Protein AF-A0A914RKZ4-F1 (afdb_monomer)

pLDDT: mean 84.01, std 13.57, range [37.44, 94.75]

Nearest PDB structures (foldseek):
  6uad-assembly1_A  TM=8.169E-01  e=5.741E-01  Comamonas testosteroni
  4ovm-assembly5_I  TM=7.269E-01  e=1.040E+00  Streptomyces carzinostaticus subsp. neocarzinostaticus
  4ovm-assembly4_G  TM=7.242E-01  e=1.447E+00  Streptomyces carzinostaticus subsp. neocarzinostaticus
  2gxf-assembly2_D  TM=7.892E-01  e=6.608E+00  Bacillus subtilis

Secondary structure (DSSP, 8-state):
--HHHHHHHHHHHHHHHHHHTT-HHHHHTTS-TT-EEEETTEEEEEHHHHHHHHT-HHHHHHHTS------------GGGS----

Solvent-accessible surface area (backbone atoms only — not comparable to full-atom values): 5559 Å² total; per-residue (Å²): 128,69,63,62,34,58,54,53,37,52,50,52,54,51,45,50,53,27,55,71,69,67,36,54,72,69,45,51,71,78,52,56,88,83,38,75,49,80,56,99,87,52,79,73,44,41,57,88,53,42,62,63,53,60,66,32,72,79,49,42,68,59,61,74,52,91,81,86,86,82,62,89,78,75,83,88,68,80,83,72,81,73,84,73,136

Radius of gyration: 14.72 Å; Cα contacts (8 Å, |Δi|>4): 53; chains: 1; bounding box: 33×35×29 Å

Sequence (85 aa):
MNSGVADFQKLHDQLYQLRKAGKHEEGLKHCTSDCCFLTPLRAPYGVKDAVEVMNDPKIQKYATAELTLTVDDVKVCFCFLHAEP

Foldseek 3Di:
DPPVQVVVVVLVVVLLVCLLVVVQVVSLVPPDQADWDDDPPDDIDGSVCRNVVSPPPVNVVVSPDDDDDHRDDDDDDPPPVPPDD

Organism: Parascaris equorum (NCBI:txid6256)

Mean predicted aligned error: 6.64 Å

Structure (mmCIF, N/CA/C/O backbone):
data_AF-A0A914RKZ4-F1
#
_entry.id   AF-A0A914RKZ4-F1
#
loop_
_atom_site.group_PDB
_atom_site.id
_atom_site.type_symbol
_atom_site.label_atom_id
_atom_site.label_alt_id
_atom_site.label_comp_id
_atom_site.label_asym_id
_atom_site.label_entity_id
_atom_site.label_seq_id
_atom_site.pdbx_PDB_ins_code
_atom_site.Cartn_x
_atom_site.Cartn_y
_atom_site.Cartn_z
_atom_site.occupancy
_atom_site.B_iso_or_equiv
_atom_site.auth_seq_id
_atom_site.auth_comp_id
_atom_site.auth_asym_id
_atom_site.auth_atom_id
_atom_site.pdbx_PDB_model_num
ATOM 1 N N . MET A 1 1 ? 6.073 -22.911 10.788 1.00 46.56 1 MET A N 1
ATOM 2 C CA . MET A 1 1 ? 5.418 -21.594 10.640 1.00 46.56 1 MET A CA 1
ATOM 3 C C . MET A 1 1 ? 5.792 -21.062 9.272 1.00 46.56 1 MET A C 1
ATOM 5 O O . MET A 1 1 ? 6.981 -21.015 8.987 1.00 46.56 1 MET A O 1
ATOM 9 N N . ASN A 1 2 ? 4.811 -20.754 8.418 1.00 59.09 2 ASN A N 1
ATOM 10 C CA . ASN A 1 2 ? 5.052 -20.137 7.110 1.00 59.09 2 ASN A CA 1
ATOM 11 C C . ASN A 1 2 ? 5.637 -18.737 7.338 1.00 59.09 2 ASN A C 1
ATOM 13 O O . ASN A 1 2 ? 4.879 -17.792 7.535 1.00 59.09 2 ASN A O 1
ATOM 17 N N . SER A 1 3 ? 6.967 -18.615 7.366 1.00 66.88 3 SER A N 1
ATOM 18 C CA . SER A 1 3 ? 7.671 -17.343 7.594 1.00 66.88 3 SER A CA 1
ATOM 19 C C . SER A 1 3 ? 7.175 -16.244 6.653 1.00 66.88 3 SER A C 1
ATOM 21 O O . SER A 1 3 ? 6.921 -15.133 7.100 1.00 66.88 3 SER A O 1
ATOM 23 N N . GLY A 1 4 ? 6.878 -16.598 5.397 1.00 84.31 4 GLY A N 1
ATOM 24 C CA . GLY A 1 4 ? 6.299 -15.678 4.420 1.00 84.31 4 GLY A CA 1
ATOM 25 C C . GLY A 1 4 ? 4.980 -15.042 4.870 1.00 84.31 4 GLY A C 1
ATOM 26 O O . GLY A 1 4 ? 4.836 -13.833 4.773 1.00 84.31 4 GLY A O 1
ATOM 27 N N . VAL A 1 5 ? 4.028 -15.798 5.425 1.00 92.69 5 VAL A N 1
ATOM 28 C CA . VAL A 1 5 ? 2.729 -15.227 5.842 1.00 92.69 5 VAL A CA 1
ATOM 29 C C . VAL A 1 5 ? 2.918 -14.148 6.911 1.00 92.69 5 VAL A C 1
ATOM 31 O O . VAL A 1 5 ? 2.346 -13.066 6.801 1.00 92.69 5 VAL A O 1
ATOM 34 N N . ALA A 1 6 ? 3.762 -14.408 7.912 1.00 91.81 6 ALA A N 1
ATOM 35 C CA . ALA A 1 6 ? 4.030 -13.446 8.979 1.00 91.81 6 ALA A CA 1
ATOM 36 C C . ALA A 1 6 ? 4.764 -12.192 8.468 1.00 91.81 6 ALA A C 1
ATOM 38 O O . ALA A 1 6 ? 4.430 -11.077 8.873 1.00 91.81 6 ALA A O 1
ATOM 39 N N . ASP A 1 7 ? 5.726 -12.360 7.558 1.00 91.56 7 ASP A N 1
ATOM 40 C CA . ASP A 1 7 ? 6.479 -11.247 6.975 1.00 91.56 7 ASP A CA 1
ATOM 41 C C . ASP A 1 7 ? 5.585 -10.351 6.104 1.00 91.56 7 ASP A C 1
ATOM 43 O O . ASP A 1 7 ? 5.618 -9.124 6.227 1.00 91.56 7 ASP A O 1
ATOM 47 N N . PHE A 1 8 ? 4.726 -10.953 5.275 1.00 92.50 8 PHE A N 1
ATOM 48 C CA . PHE A 1 8 ? 3.766 -10.214 4.455 1.00 92.50 8 PHE A CA 1
ATOM 49 C C . PHE A 1 8 ? 2.669 -9.560 5.302 1.00 92.50 8 PHE A C 1
ATOM 51 O O . PHE A 1 8 ? 2.296 -8.421 5.021 1.00 92.50 8 PHE A O 1
ATOM 58 N N . GLN A 1 9 ? 2.202 -10.211 6.373 1.00 94.75 9 GLN A N 1
ATOM 59 C CA . GLN A 1 9 ? 1.278 -9.587 7.323 1.00 94.75 9 GLN A CA 1
ATOM 60 C C . GLN A 1 9 ? 1.900 -8.324 7.928 1.00 94.75 9 GLN A C 1
ATOM 62 O O . GLN A 1 9 ? 1.300 -7.254 7.877 1.00 94.75 9 GLN A O 1
ATOM 67 N N . LYS A 1 10 ? 3.142 -8.421 8.418 1.00 92.94 10 LYS A N 1
ATOM 68 C CA . LYS A 1 10 ? 3.870 -7.280 8.983 1.00 92.94 10 LYS A CA 1
ATOM 69 C C . LYS A 1 10 ? 4.042 -6.146 7.969 1.00 92.94 10 LYS A C 1
ATOM 71 O O . LYS A 1 10 ? 3.881 -4.983 8.335 1.00 92.94 10 LYS A O 1
ATOM 76 N N . LEU A 1 11 ? 4.358 -6.463 6.711 1.00 92.56 11 LEU A N 1
ATOM 77 C CA . LEU A 1 11 ? 4.454 -5.467 5.641 1.00 92.56 11 LEU A CA 1
ATOM 78 C C . LEU A 1 11 ? 3.112 -4.750 5.425 1.00 92.56 11 LEU A C 1
ATOM 80 O O . LEU A 1 11 ? 3.073 -3.521 5.370 1.00 92.56 11 LEU A O 1
ATOM 84 N N . HIS A 1 12 ? 2.005 -5.491 5.347 1.00 93.31 12 HIS A N 1
ATOM 85 C CA . HIS A 1 12 ? 0.676 -4.899 5.190 1.00 93.31 12 HIS A CA 1
ATOM 86 C C . HIS A 1 12 ? 0.263 -4.043 6.393 1.00 93.31 12 HIS A C 1
ATOM 88 O O . HIS A 1 12 ? -0.281 -2.953 6.198 1.00 93.31 12 HIS A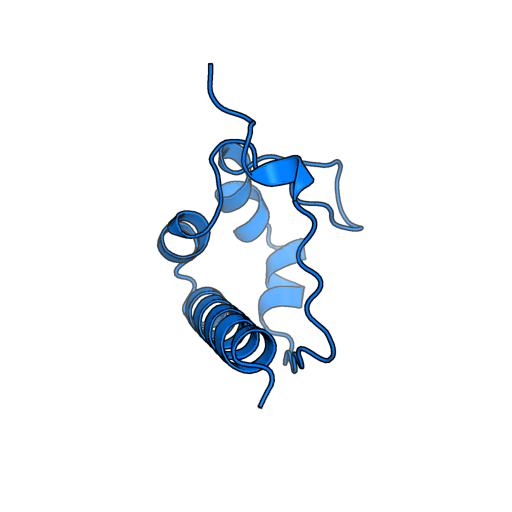 O 1
ATOM 94 N N . ASP A 1 13 ? 0.578 -4.476 7.616 1.00 93.62 13 ASP A N 1
ATOM 95 C CA . ASP A 1 13 ? 0.332 -3.695 8.830 1.00 93.62 13 ASP A CA 1
ATOM 96 C C . ASP A 1 13 ? 1.100 -2.365 8.787 1.00 93.62 13 ASP A C 1
ATOM 98 O O . ASP A 1 13 ? 0.534 -1.305 9.061 1.00 93.62 13 ASP A O 1
ATOM 102 N N . GLN A 1 14 ? 2.374 -2.391 8.378 1.00 93.44 14 GLN A N 1
ATOM 103 C CA . GLN A 1 14 ? 3.202 -1.190 8.218 1.00 93.44 14 GLN A CA 1
ATOM 104 C C . GLN A 1 14 ? 2.627 -0.225 7.174 1.00 93.44 14 GLN A C 1
ATOM 106 O O . GLN A 1 14 ? 2.478 0.968 7.453 1.00 93.44 14 GLN A O 1
ATOM 111 N N . LEU A 1 15 ? 2.253 -0.731 5.994 1.00 92.31 15 LEU A N 1
ATOM 112 C CA . LEU A 1 15 ? 1.648 0.077 4.931 1.00 92.31 15 LEU A CA 1
ATOM 113 C C . LEU A 1 15 ? 0.321 0.702 5.374 1.00 92.31 15 LEU A C 1
ATOM 115 O O . LEU A 1 15 ? 0.044 1.864 5.066 1.00 92.31 15 LEU A O 1
ATOM 119 N N . TYR A 1 16 ? -0.484 -0.031 6.144 1.00 90.62 16 TYR A N 1
ATOM 120 C CA . TYR A 1 16 ? -1.723 0.497 6.703 1.00 90.62 16 TYR A CA 1
ATOM 121 C C . TYR A 1 16 ? -1.475 1.639 7.696 1.00 90.62 16 TYR A C 1
ATOM 123 O O . TYR A 1 16 ? -2.151 2.667 7.613 1.00 90.62 16 TYR A O 1
ATOM 131 N N . GLN A 1 17 ? -0.479 1.519 8.583 1.00 91.00 17 GLN A N 1
ATOM 132 C CA . GLN A 1 17 ? -0.121 2.606 9.503 1.00 91.00 17 GLN A CA 1
ATOM 133 C C . GLN A 1 17 ? 0.364 3.856 8.758 1.00 91.00 17 GLN A C 1
ATOM 135 O O . GLN A 1 17 ? -0.041 4.969 9.096 1.00 91.00 17 GLN A O 1
ATOM 140 N N . LEU A 1 18 ? 1.177 3.692 7.706 1.00 91.25 18 LEU A N 1
ATOM 141 C CA . LEU A 1 18 ? 1.611 4.808 6.856 1.00 91.25 18 LEU A CA 1
ATOM 142 C C . LEU A 1 18 ? 0.424 5.488 6.167 1.00 91.25 18 LEU A C 1
ATOM 144 O O . LEU A 1 18 ? 0.338 6.718 6.172 1.00 91.25 18 LEU A O 1
ATOM 148 N N . ARG A 1 19 ? -0.527 4.702 5.643 1.00 87.69 19 ARG A N 1
ATOM 149 C CA . ARG A 1 19 ? -1.763 5.221 5.043 1.00 87.69 19 ARG A CA 1
ATOM 150 C C . ARG A 1 19 ? -2.596 6.006 6.055 1.00 87.69 19 ARG A C 1
ATOM 152 O O . ARG A 1 19 ? -3.011 7.117 5.740 1.00 87.69 19 ARG A O 1
ATOM 159 N N . LYS A 1 20 ? -2.809 5.471 7.264 1.00 86.94 20 LYS A N 1
ATOM 160 C CA . LYS A 1 20 ? -3.549 6.164 8.335 1.00 86.94 20 LYS A CA 1
ATOM 161 C C . LYS A 1 20 ? -2.875 7.460 8.778 1.00 86.94 20 LYS A C 1
ATOM 163 O O . LYS A 1 20 ? -3.562 8.419 9.109 1.00 86.94 20 LYS A O 1
ATOM 168 N N . ALA A 1 21 ? -1.547 7.501 8.755 1.00 88.62 21 ALA A N 1
ATOM 169 C CA . ALA A 1 21 ? -0.771 8.694 9.073 1.00 88.62 21 ALA A CA 1
ATOM 170 C C . ALA A 1 21 ? -0.676 9.708 7.913 1.00 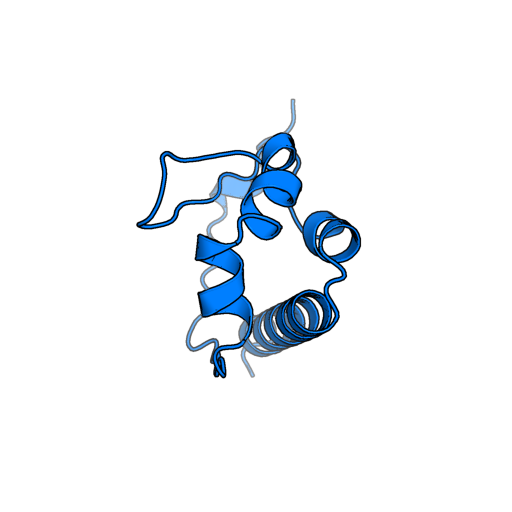88.62 21 ALA A C 1
ATOM 172 O O . ALA A 1 21 ? 0.019 10.711 8.060 1.00 88.62 21 ALA A O 1
ATOM 173 N N . GLY A 1 22 ? -1.301 9.448 6.755 1.00 87.38 22 GLY A N 1
ATOM 174 C CA . GLY A 1 22 ? -1.203 10.308 5.568 1.00 87.38 22 GLY A CA 1
ATOM 175 C C . GLY A 1 22 ? 0.191 10.339 4.926 1.00 87.38 22 GLY A C 1
ATOM 176 O O . GLY A 1 22 ? 0.484 11.211 4.113 1.00 87.38 22 GLY A O 1
ATOM 177 N N . LYS A 1 23 ? 1.080 9.398 5.276 1.00 90.94 23 LYS A N 1
ATOM 178 C CA . LYS A 1 23 ? 2.467 9.331 4.785 1.00 90.94 23 LYS A CA 1
ATOM 179 C C . LYS A 1 23 ? 2.545 8.606 3.438 1.00 90.94 23 LYS A C 1
ATOM 181 O O . LYS A 1 23 ? 3.201 7.574 3.313 1.00 90.94 23 LYS A O 1
ATOM 186 N N . HIS A 1 24 ? 1.838 9.131 2.439 1.00 89.56 24 HIS A N 1
ATOM 187 C CA . HIS A 1 24 ? 1.656 8.483 1.136 1.00 89.56 24 HIS A CA 1
ATOM 188 C C . HIS A 1 24 ? 2.978 8.243 0.396 1.00 89.56 24 HIS A C 1
ATOM 190 O O . HIS A 1 24 ? 3.208 7.142 -0.095 1.00 89.56 24 HIS A O 1
ATOM 196 N N . GLU A 1 25 ? 3.878 9.227 0.380 1.00 91.31 25 GLU A N 1
ATOM 197 C CA . GLU A 1 25 ? 5.185 9.104 -0.284 1.00 91.31 25 GLU A CA 1
ATOM 198 C C . GLU A 1 25 ? 6.085 8.051 0.373 1.00 91.31 25 GLU A C 1
ATOM 200 O O . GLU A 1 25 ? 6.734 7.275 -0.323 1.00 91.31 25 GLU A O 1
ATOM 205 N N . GLU A 1 26 ? 6.086 7.968 1.708 1.00 93.06 26 GLU A N 1
ATOM 206 C CA . GLU A 1 26 ? 6.819 6.923 2.434 1.00 93.06 26 GLU A CA 1
ATOM 207 C C . GLU A 1 26 ? 6.250 5.532 2.133 1.00 93.06 26 GLU A C 1
ATOM 209 O O . GLU A 1 26 ? 7.009 4.592 1.914 1.00 93.06 26 GLU A O 1
ATOM 214 N N . GLY A 1 27 ? 4.921 5.404 2.051 1.00 90.62 27 GLY A N 1
ATOM 215 C CA . GLY A 1 27 ? 4.271 4.151 1.660 1.00 90.62 27 GLY A CA 1
ATOM 216 C C . GLY A 1 27 ? 4.654 3.697 0.249 1.00 90.62 27 GLY A C 1
ATOM 217 O O . GLY A 1 27 ? 4.888 2.511 0.028 1.00 90.62 27 GLY A O 1
ATOM 218 N N . LEU A 1 28 ? 4.786 4.633 -0.696 1.00 91.81 28 LEU A N 1
ATOM 219 C CA . LEU A 1 28 ? 5.140 4.327 -2.085 1.00 91.81 28 LEU A CA 1
ATOM 220 C C . LEU A 1 28 ? 6.581 3.838 -2.272 1.00 91.81 28 LEU A C 1
ATOM 222 O O . LEU A 1 28 ? 6.856 3.195 -3.282 1.00 91.81 28 LEU A O 1
ATOM 226 N N . LYS A 1 29 ? 7.486 4.051 -1.307 1.00 92.31 29 LYS A N 1
ATOM 227 C CA . LYS A 1 29 ? 8.854 3.492 -1.357 1.00 92.31 29 LYS A CA 1
ATOM 228 C C . LYS A 1 29 ? 8.880 1.960 -1.324 1.00 92.31 29 LYS A C 1
ATOM 230 O O . LYS A 1 29 ? 9.896 1.364 -1.666 1.00 92.31 29 LYS A O 1
ATOM 235 N N . HIS A 1 30 ? 7.779 1.328 -0.919 1.00 90.56 30 HIS A N 1
ATOM 236 C CA . HIS A 1 30 ? 7.619 -0.126 -0.936 1.00 90.56 30 HIS A CA 1
ATOM 237 C C . HIS A 1 30 ? 7.128 -0.672 -2.287 1.00 90.56 30 HIS A C 1
ATOM 239 O O . HIS A 1 30 ? 7.026 -1.887 -2.449 1.00 90.56 30 HIS A O 1
ATOM 245 N N . CYS A 1 31 ? 6.805 0.197 -3.248 1.00 90.56 31 CYS A N 1
ATOM 246 C CA . CYS A 1 31 ? 6.352 -0.190 -4.578 1.00 90.56 31 CYS A CA 1
ATOM 247 C C . CYS A 1 31 ? 7.513 -0.155 -5.576 1.00 90.56 31 CYS A C 1
ATOM 249 O O . CYS A 1 31 ? 8.364 0.734 -5.533 1.00 90.56 31 CYS A O 1
ATOM 251 N N . THR A 1 32 ? 7.521 -1.096 -6.517 1.00 90.94 32 THR A N 1
ATOM 252 C CA . THR A 1 32 ? 8.422 -1.039 -7.672 1.00 90.94 32 THR A CA 1
ATOM 253 C C . THR A 1 32 ? 8.019 0.107 -8.599 1.00 90.94 32 THR A C 1
ATOM 255 O O . THR A 1 32 ? 6.860 0.523 -8.628 1.00 90.94 32 THR A O 1
ATOM 258 N N . SER A 1 33 ? 8.963 0.637 -9.378 1.00 89.12 33 SER A N 1
ATOM 259 C CA . SER A 1 33 ? 8.704 1.763 -10.289 1.00 89.12 33 SER A CA 1
ATOM 260 C C . SER A 1 33 ? 7.682 1.442 -11.390 1.00 89.12 33 SER A C 1
ATOM 262 O O . SER A 1 33 ? 7.037 2.356 -11.905 1.00 89.12 33 SER A O 1
ATOM 264 N N . ASP A 1 34 ? 7.517 0.162 -11.720 1.00 91.31 34 ASP A N 1
ATOM 265 C CA . ASP A 1 34 ? 6.566 -0.396 -12.684 1.00 91.31 34 ASP A CA 1
ATOM 266 C C . ASP A 1 34 ? 5.258 -0.902 -12.041 1.00 91.31 34 ASP A C 1
ATOM 268 O O . ASP A 1 34 ? 4.400 -1.455 -12.730 1.00 91.31 34 ASP A O 1
ATOM 272 N N . CYS A 1 35 ? 5.070 -0.695 -10.732 1.00 90.62 35 CYS A N 1
ATOM 273 C CA . CYS A 1 35 ? 3.853 -1.081 -10.025 1.00 90.62 35 CYS A CA 1
ATOM 274 C C . CYS A 1 35 ? 2.608 -0.424 -10.648 1.00 90.62 35 CYS A C 1
ATOM 276 O O . CYS A 1 35 ? 2.580 0.782 -10.917 1.00 90.62 35 CYS A O 1
ATOM 278 N N . CYS A 1 36 ? 1.557 -1.230 -10.829 1.00 93.00 36 CYS A N 1
ATOM 279 C CA . CYS A 1 36 ? 0.256 -0.806 -11.330 1.00 93.00 36 CYS A CA 1
ATOM 280 C C . CYS A 1 36 ? -0.822 -0.977 -10.251 1.00 93.00 36 CYS A C 1
ATOM 282 O O . CYS A 1 36 ? -1.008 -2.065 -9.704 1.00 93.00 36 CYS A O 1
ATOM 284 N N . PHE A 1 37 ? -1.559 0.096 -9.973 1.00 91.75 37 PHE A N 1
ATOM 285 C CA . PHE A 1 37 ? -2.680 0.110 -9.042 1.00 91.75 37 PHE A CA 1
ATOM 286 C C . PHE A 1 37 ? -4.005 -0.026 -9.787 1.00 91.75 37 PHE A C 1
ATOM 288 O O . PHE A 1 37 ? -4.271 0.682 -10.761 1.00 91.75 37 PHE A O 1
ATOM 295 N N . LEU A 1 38 ? -4.869 -0.902 -9.276 1.00 92.25 38 LEU A N 1
ATOM 296 C CA . LEU A 1 38 ? -6.213 -1.140 -9.792 1.00 92.25 38 LEU A CA 1
ATOM 297 C C . LEU A 1 38 ? -7.235 -0.754 -8.727 1.00 92.25 38 LEU A C 1
ATOM 299 O O . LEU A 1 38 ? -7.156 -1.203 -7.585 1.00 92.25 38 LEU A O 1
ATOM 303 N N . THR A 1 39 ? -8.208 0.077 -9.100 1.00 85.56 39 THR A N 1
ATOM 304 C CA . THR A 1 39 ? -9.282 0.507 -8.195 1.00 85.56 39 THR A CA 1
ATOM 305 C C . THR A 1 39 ? -10.617 0.534 -8.937 1.00 85.56 39 THR A C 1
ATOM 307 O O . THR A 1 39 ? -10.622 0.763 -10.145 1.00 85.56 39 THR A O 1
ATOM 310 N N . PRO A 1 40 ? -11.760 0.397 -8.246 1.00 84.81 40 PRO A N 1
ATOM 311 C CA . PRO A 1 40 ? -13.073 0.491 -8.891 1.00 84.81 40 PRO A CA 1
ATOM 312 C C . PRO A 1 40 ? -13.429 1.891 -9.414 1.00 84.81 40 PRO A C 1
ATOM 314 O O . PRO A 1 40 ? -14.423 2.049 -10.115 1.00 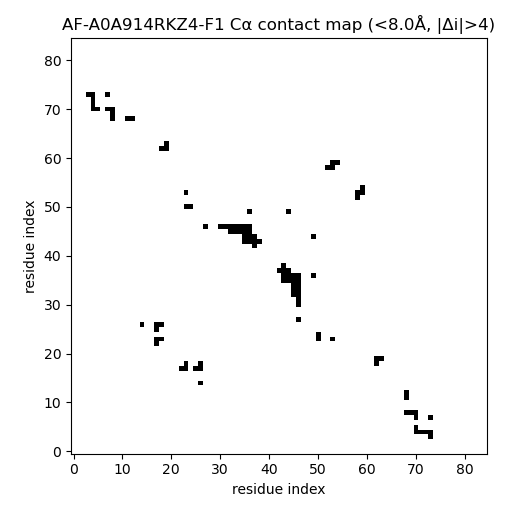84.81 40 PRO A O 1
ATOM 317 N N . LEU A 1 41 ? -12.677 2.923 -9.021 1.00 85.00 41 LEU A N 1
ATOM 318 C CA . LEU A 1 41 ? -13.085 4.323 -9.168 1.00 85.00 41 LEU A CA 1
ATOM 319 C C . LEU A 1 41 ? -12.400 5.041 -10.333 1.00 85.00 41 LEU A C 1
ATOM 321 O O . LEU A 1 41 ? -12.804 6.150 -10.682 1.00 85.00 41 LEU A O 1
ATOM 325 N N . ARG A 1 42 ? -11.373 4.429 -10.932 1.00 86.81 42 ARG A N 1
ATOM 326 C CA . ARG A 1 42 ? -10.642 4.982 -12.076 1.00 86.81 42 ARG A CA 1
ATOM 327 C C . ARG A 1 42 ? -9.886 3.908 -12.850 1.00 86.81 42 ARG A C 1
ATOM 329 O O . ARG A 1 42 ? -9.696 2.794 -12.368 1.00 86.81 42 ARG A O 1
ATOM 336 N N . ALA A 1 43 ? -9.415 4.296 -14.033 1.00 91.75 43 ALA A N 1
ATOM 337 C CA . ALA A 1 43 ? -8.505 3.496 -14.840 1.00 91.75 43 ALA A CA 1
A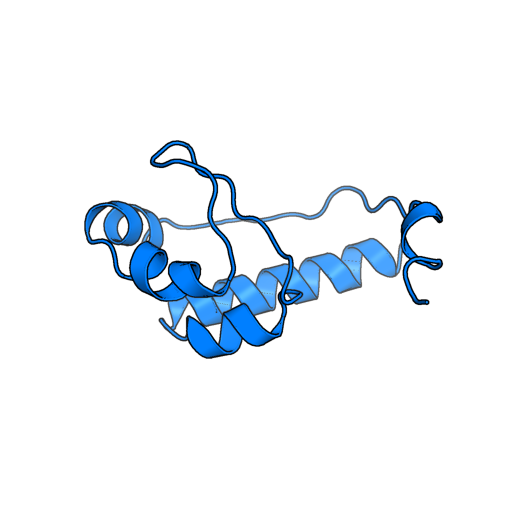TOM 338 C C . ALA A 1 43 ? -7.205 3.153 -14.074 1.00 91.75 43 ALA A C 1
ATOM 340 O O . ALA A 1 43 ? -6.814 3.922 -13.185 1.00 91.75 43 ALA A O 1
ATOM 341 N N . PRO A 1 44 ? -6.537 2.036 -14.428 1.00 94.31 44 PRO A N 1
ATOM 342 C CA . PRO A 1 44 ? -5.246 1.652 -13.861 1.00 94.31 44 PRO A CA 1
ATOM 343 C C . PRO A 1 44 ? -4.232 2.797 -13.904 1.00 94.31 44 PRO A C 1
ATOM 345 O O . PRO A 1 44 ? -4.214 3.571 -14.862 1.00 94.31 44 PRO A O 1
ATOM 348 N N . TYR A 1 45 ? -3.387 2.904 -12.882 1.00 93.12 45 TYR A N 1
ATOM 349 C CA . TYR A 1 45 ? -2.387 3.971 -12.785 1.00 93.12 45 TYR A CA 1
ATOM 350 C C . TYR A 1 45 ? -1.093 3.481 -12.132 1.00 93.12 45 TYR A C 1
ATOM 352 O O . TYR A 1 45 ? -1.086 2.461 -11.443 1.00 93.12 45 TYR A O 1
ATOM 360 N N . GLY A 1 46 ? 0.009 4.191 -12.379 1.00 94.50 46 GLY A N 1
ATOM 361 C CA . GLY A 1 46 ? 1.330 3.840 -11.853 1.00 94.50 46 GLY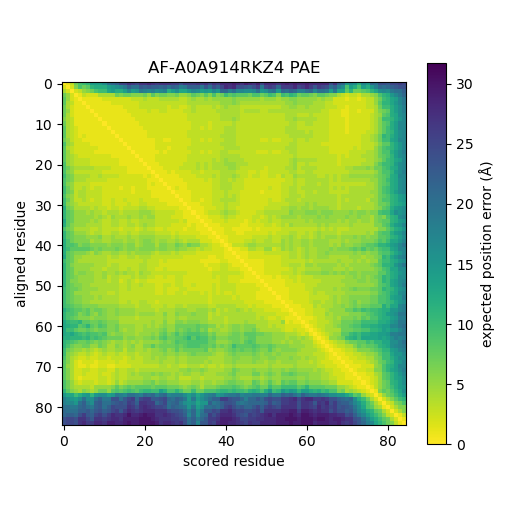 A CA 1
ATOM 362 C C . GLY A 1 46 ? 1.710 4.611 -10.588 1.00 94.50 46 GLY A C 1
ATOM 363 O O . GLY A 1 46 ? 0.985 5.496 -10.133 1.00 94.50 46 GLY A O 1
ATOM 364 N N . VAL A 1 47 ? 2.900 4.328 -10.051 1.00 92.38 47 VAL A N 1
ATOM 365 C CA . VAL A 1 47 ? 3.452 5.001 -8.854 1.00 92.38 47 VAL A CA 1
ATOM 366 C C . VAL A 1 47 ? 3.502 6.525 -8.992 1.00 92.38 47 VAL A C 1
ATOM 368 O O . VAL A 1 47 ? 3.232 7.231 -8.023 1.00 92.38 47 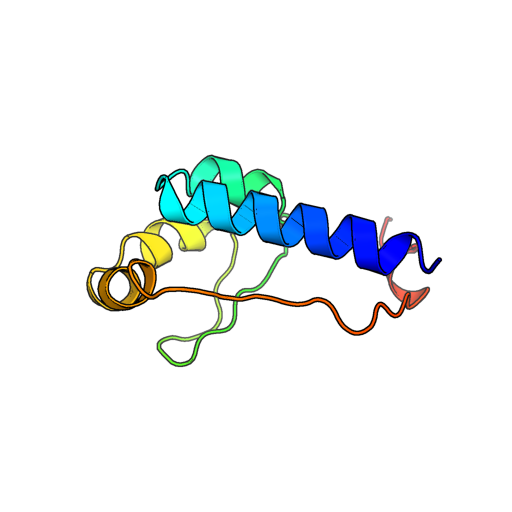VAL A O 1
ATOM 371 N N . LYS A 1 48 ? 3.788 7.042 -10.194 1.00 90.69 48 LYS A N 1
ATOM 372 C CA . LYS A 1 48 ? 3.880 8.490 -10.459 1.00 90.69 48 LYS A CA 1
ATOM 373 C C . LYS A 1 48 ? 2.569 9.230 -10.192 1.00 90.69 48 LYS A C 1
ATOM 375 O O . LYS A 1 48 ? 2.598 10.340 -9.676 1.00 90.69 48 LYS A O 1
ATOM 380 N N . ASP A 1 49 ? 1.443 8.590 -10.486 1.00 92.00 49 ASP A N 1
ATOM 381 C CA . ASP A 1 49 ? 0.116 9.193 -10.335 1.00 92.00 49 ASP A CA 1
ATOM 382 C C . ASP A 1 49 ? -0.492 8.884 -8.958 1.00 92.00 49 ASP A C 1
ATOM 384 O O . ASP A 1 49 ? -1.515 9.447 -8.569 1.00 92.00 49 ASP A O 1
ATOM 388 N N . ALA A 1 50 ? 0.119 7.971 -8.198 1.00 90.56 50 ALA A N 1
ATOM 389 C CA . ALA A 1 50 ? -0.483 7.400 -7.003 1.00 90.56 50 ALA A CA 1
ATOM 390 C C . ALA A 1 50 ? -0.686 8.420 -5.876 1.00 90.56 50 ALA A C 1
ATOM 392 O O . ALA A 1 50 ? -1.695 8.344 -5.176 1.00 90.56 50 ALA A O 1
ATOM 393 N N . VAL A 1 51 ? 0.222 9.390 -5.713 1.00 89.00 51 VAL A N 1
ATOM 394 C CA . VAL A 1 51 ? 0.069 10.463 -4.711 1.00 89.00 51 VAL A CA 1
ATOM 395 C C . VAL A 1 51 ? -1.130 11.351 -5.040 1.00 89.00 51 VAL A C 1
ATOM 397 O O . VAL A 1 51 ? -1.918 11.666 -4.150 1.00 89.00 51 VAL A O 1
ATOM 400 N N . GLU A 1 52 ? -1.311 11.714 -6.311 1.00 90.19 52 GLU A N 1
ATOM 401 C CA . GLU A 1 52 ? -2.474 12.488 -6.757 1.00 90.19 52 GLU A CA 1
ATOM 402 C C . GLU A 1 52 ? -3.770 11.724 -6.465 1.00 90.19 52 GLU A C 1
ATOM 404 O O . GLU A 1 52 ? -4.692 12.273 -5.864 1.00 90.19 52 GLU A O 1
ATOM 409 N N . VAL A 1 53 ? -3.813 10.427 -6.800 1.00 88.38 53 VAL A N 1
ATOM 410 C CA . VAL A 1 53 ? -4.987 9.577 -6.547 1.00 88.38 53 VAL A CA 1
ATOM 411 C C . VAL A 1 53 ? -5.288 9.464 -5.057 1.00 88.38 53 VAL A C 1
ATOM 413 O O . VAL A 1 53 ? -6.446 9.541 -4.650 1.00 88.38 53 VAL A O 1
ATOM 416 N N . MET A 1 54 ? -4.261 9.272 -4.228 1.00 86.19 54 MET A N 1
ATOM 417 C CA . MET A 1 54 ? -4.436 9.152 -2.782 1.00 86.19 54 MET A CA 1
ATOM 418 C C . MET A 1 54 ? -4.977 10.440 -2.162 1.00 86.19 54 MET A C 1
ATOM 420 O O . MET A 1 54 ? -5.711 10.361 -1.182 1.00 86.19 54 MET A O 1
ATOM 424 N N . ASN A 1 55 ? -4.687 11.602 -2.745 1.00 86.00 55 ASN A N 1
ATOM 425 C CA . ASN A 1 55 ? -5.211 12.892 -2.297 1.00 86.00 55 ASN A CA 1
ATOM 4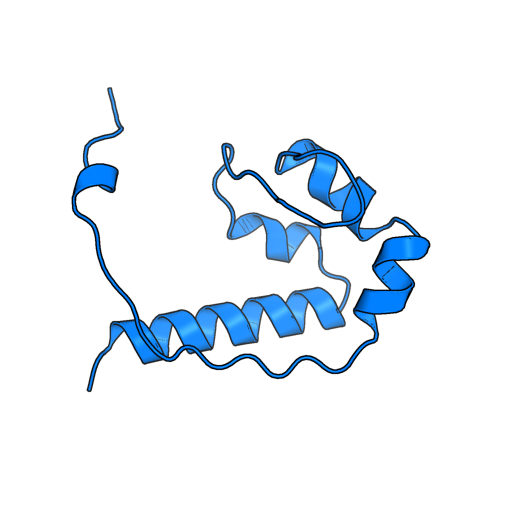26 C C . ASN A 1 55 ? -6.600 13.236 -2.867 1.00 86.00 55 ASN A C 1
ATOM 428 O O . ASN A 1 55 ? -7.174 14.253 -2.476 1.00 86.00 55 ASN A O 1
ATOM 432 N N . ASP A 1 56 ? -7.175 12.407 -3.746 1.00 86.62 56 ASP A N 1
ATOM 433 C CA . ASP A 1 56 ? -8.521 12.632 -4.276 1.00 86.62 56 ASP A CA 1
ATOM 434 C C . ASP A 1 56 ? -9.553 12.599 -3.125 1.00 86.62 56 ASP A C 1
ATOM 436 O O . ASP A 1 56 ? -9.657 11.593 -2.408 1.00 86.62 56 ASP A O 1
ATOM 440 N N . PRO A 1 57 ? -10.373 13.654 -2.946 1.00 85.81 57 PRO A N 1
ATOM 441 C CA . PRO A 1 57 ? -11.390 13.712 -1.898 1.00 85.81 57 PRO A CA 1
ATOM 442 C C . PRO A 1 57 ? -12.373 12.533 -1.902 1.00 85.81 57 PRO A C 1
ATOM 444 O O . PRO A 1 57 ? -12.888 12.151 -0.851 1.00 85.81 57 PRO A O 1
ATOM 447 N N . LYS A 1 58 ? -12.659 11.937 -3.067 1.00 84.00 58 LYS A N 1
ATOM 448 C CA . LYS A 1 58 ? -13.506 10.742 -3.181 1.00 84.00 58 LYS A CA 1
ATOM 449 C C . LYS A 1 58 ? -12.816 9.518 -2.590 1.00 84.00 58 LYS A C 1
ATOM 451 O O . LYS A 1 58 ? -13.481 8.736 -1.923 1.00 84.00 58 LYS A O 1
ATOM 456 N N . ILE A 1 59 ? -11.507 9.373 -2.797 1.00 81.94 59 ILE A N 1
ATOM 457 C CA . ILE A 1 59 ? -10.696 8.273 -2.256 1.00 81.94 59 ILE A CA 1
ATOM 458 C C . ILE A 1 59 ? -10.473 8.453 -0.754 1.00 81.94 59 ILE A C 1
ATOM 460 O O . ILE A 1 59 ? -10.594 7.495 0.010 1.00 81.94 59 ILE A O 1
ATOM 464 N N . GLN A 1 60 ? -10.236 9.688 -0.312 1.00 81.19 60 GLN A N 1
ATOM 465 C CA . GLN A 1 60 ? -10.042 10.035 1.097 1.00 81.19 60 GLN A CA 1
ATOM 466 C C . GLN A 1 60 ? -11.251 9.680 1.975 1.00 81.19 60 GLN A C 1
ATOM 468 O O . GLN A 1 60 ? -11.070 9.228 3.105 1.00 81.19 60 GLN A O 1
ATOM 473 N N . LYS A 1 61 ? -12.482 9.749 1.444 1.00 80.75 61 LYS A N 1
ATOM 474 C CA . LYS A 1 61 ? -13.683 9.248 2.149 1.00 80.75 61 LYS A CA 1
ATOM 475 C C . LYS A 1 61 ? -13.591 7.768 2.531 1.00 80.75 61 LYS A C 1
ATOM 477 O O . LYS A 1 61 ? -14.185 7.369 3.523 1.00 80.75 61 LYS A O 1
ATOM 482 N N . TYR A 1 62 ? -12.859 6.966 1.759 1.00 78.56 62 TYR A N 1
ATOM 483 C CA . TYR A 1 62 ? -12.609 5.554 2.056 1.00 78.56 62 TYR A CA 1
ATOM 484 C C . TYR A 1 62 ? -11.311 5.336 2.842 1.00 78.56 62 TYR A C 1
ATOM 486 O O . TYR A 1 62 ? -11.090 4.249 3.367 1.00 78.56 62 TYR A O 1
ATOM 494 N N . ALA A 1 63 ? -10.431 6.337 2.922 1.00 74.00 63 ALA A N 1
ATOM 495 C CA . ALA A 1 63 ? -9.186 6.248 3.681 1.00 74.00 63 ALA A CA 1
ATOM 496 C C . ALA A 1 63 ? -9.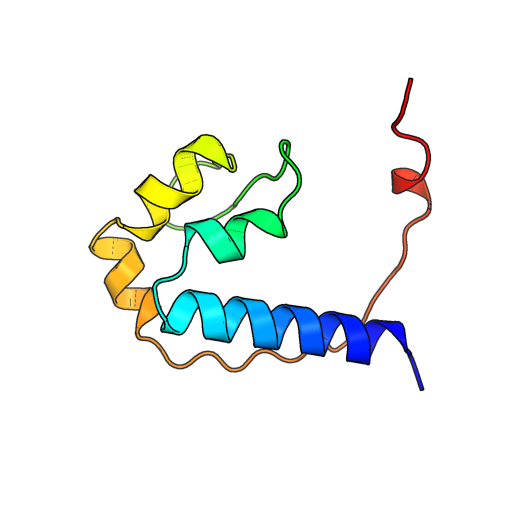414 6.283 5.200 1.00 74.00 63 ALA A C 1
ATOM 498 O O . ALA A 1 63 ? -8.593 5.756 5.946 1.00 74.00 63 ALA A O 1
ATOM 499 N N . THR A 1 64 ? -10.536 6.849 5.650 1.00 73.50 64 THR A N 1
ATOM 500 C CA . THR A 1 64 ? -10.940 6.873 7.063 1.00 73.50 64 THR A CA 1
ATOM 501 C C . THR A 1 64 ? -11.647 5.597 7.520 1.00 73.50 64 THR A C 1
ATOM 503 O O . THR A 1 64 ? -11.868 5.429 8.719 1.00 73.50 64 THR A O 1
ATOM 506 N N . ALA A 1 65 ? -11.997 4.697 6.596 1.00 81.94 65 ALA A N 1
ATOM 507 C CA . ALA A 1 65 ? -12.633 3.432 6.934 1.00 81.94 65 ALA A CA 1
ATOM 508 C C . ALA A 1 65 ? -11.685 2.545 7.753 1.00 81.94 65 ALA A C 1
ATOM 510 O O . ALA A 1 65 ? -10.479 2.480 7.492 1.00 81.94 65 ALA A O 1
ATOM 511 N N . GLU A 1 66 ? -12.235 1.835 8.737 1.00 82.00 66 GLU A N 1
ATOM 512 C CA . GLU A 1 66 ? -11.475 0.822 9.459 1.00 82.00 66 GLU A CA 1
ATOM 513 C C . GLU A 1 66 ? -11.162 -0.346 8.525 1.00 82.00 66 GLU A C 1
ATOM 515 O O . GLU A 1 66 ? -12.054 -0.975 7.957 1.00 82.00 66 GLU A O 1
ATOM 520 N N . LEU A 1 67 ? -9.870 -0.619 8.354 1.00 84.12 67 LEU A N 1
ATOM 521 C CA . LEU A 1 67 ? -9.379 -1.761 7.600 1.00 84.12 67 LEU A CA 1
ATOM 522 C C . LEU A 1 67 ? -8.867 -2.814 8.579 1.00 84.12 67 LEU A C 1
ATOM 524 O O . LEU A 1 67 ? -8.009 -2.523 9.413 1.00 84.12 67 LEU A O 1
ATOM 528 N N . THR A 1 68 ? -9.367 -4.037 8.425 1.00 88.81 68 THR A N 1
ATOM 529 C CA . THR A 1 68 ? -8.744 -5.249 8.964 1.00 88.81 68 THR A CA 1
ATOM 530 C C . THR A 1 68 ? -8.231 -6.051 7.778 1.00 88.81 68 THR A C 1
ATOM 532 O O . THR A 1 68 ? -8.997 -6.328 6.856 1.00 88.81 68 THR A O 1
ATOM 535 N N . LEU A 1 69 ? -6.938 -6.376 7.772 1.00 89.56 69 LEU A N 1
ATOM 536 C CA . LEU A 1 69 ? -6.293 -7.146 6.712 1.00 89.56 69 LEU A CA 1
ATOM 537 C C . LEU A 1 69 ? -5.603 -8.354 7.337 1.00 89.56 69 LEU A C 1
ATOM 539 O O . LEU A 1 69 ? -4.780 -8.197 8.235 1.00 89.56 69 LEU A O 1
ATOM 543 N N . THR A 1 70 ? -5.935 -9.541 6.842 1.00 94.12 70 THR A N 1
ATOM 544 C CA . THR A 1 70 ? -5.309 -10.813 7.210 1.00 94.12 70 THR A CA 1
ATOM 545 C C . THR A 1 70 ? -4.707 -11.463 5.973 1.00 94.12 70 THR A C 1
ATOM 547 O O . THR A 1 70 ? -5.360 -11.561 4.935 1.00 94.12 70 THR A O 1
ATOM 550 N N . VAL A 1 71 ? -3.446 -11.877 6.072 1.00 93.25 71 VAL A N 1
ATOM 551 C CA . VAL A 1 71 ? -2.747 -12.649 5.044 1.00 93.25 71 VAL A CA 1
ATOM 552 C C . VAL A 1 71 ? -2.968 -14.128 5.335 1.00 93.25 71 VAL A C 1
ATOM 554 O O . VAL A 1 71 ? -2.426 -14.663 6.300 1.00 93.25 71 VAL A O 1
ATOM 557 N N . ASP A 1 72 ? -3.761 -14.786 4.494 1.00 92.38 72 ASP A N 1
ATOM 558 C CA . ASP A 1 72 ? -4.125 -16.195 4.688 1.00 92.38 72 ASP A CA 1
ATOM 559 C C . ASP A 1 72 ? -3.131 -17.163 4.022 1.00 92.38 72 ASP A C 1
ATOM 561 O O . ASP A 1 72 ? -2.834 -18.230 4.560 1.00 92.38 72 ASP A O 1
ATOM 565 N N . ASP A 1 73 ? -2.596 -16.794 2.854 1.00 91.94 73 ASP A N 1
ATOM 566 C CA . ASP A 1 73 ? -1.699 -17.632 2.054 1.00 91.94 73 ASP A CA 1
ATOM 567 C C . ASP A 1 73 ? -0.680 -16.782 1.282 1.00 91.94 73 ASP A C 1
ATOM 569 O O . ASP A 1 73 ? -0.982 -15.677 0.827 1.00 91.94 73 ASP A O 1
ATOM 573 N N . VAL A 1 74 ? 0.533 -17.312 1.112 1.00 89.06 74 VAL A N 1
ATOM 574 C CA . VAL A 1 74 ? 1.606 -16.686 0.329 1.00 89.06 74 VAL A CA 1
ATOM 575 C C . VAL A 1 74 ? 2.175 -17.724 -0.626 1.00 89.06 74 VAL A C 1
ATOM 577 O O . VAL A 1 74 ? 2.764 -18.720 -0.205 1.00 89.06 74 VAL A O 1
ATOM 580 N N . LYS A 1 75 ? 2.046 -17.458 -1.929 1.00 88.12 75 LYS A N 1
ATOM 581 C CA . LYS A 1 75 ? 2.598 -18.298 -2.998 1.00 88.12 75 LYS A CA 1
ATOM 582 C C . LYS A 1 75 ? 3.744 -17.577 -3.688 1.00 88.12 75 LYS A C 1
ATOM 584 O O . LYS A 1 75 ? 3.575 -16.467 -4.184 1.00 88.12 75 LYS A O 1
ATOM 589 N N . VAL A 1 76 ? 4.898 -18.232 -3.757 1.00 81.69 76 VAL A N 1
ATOM 590 C CA . VAL A 1 76 ? 6.065 -17.726 -4.485 1.00 81.69 76 VAL A CA 1
ATOM 591 C C . VAL A 1 76 ? 6.081 -18.354 -5.875 1.00 81.69 76 VAL A C 1
ATOM 593 O O . VAL A 1 76 ? 6.240 -19.565 -6.011 1.00 81.69 76 VAL A O 1
ATOM 596 N N . CYS A 1 77 ? 5.927 -17.533 -6.9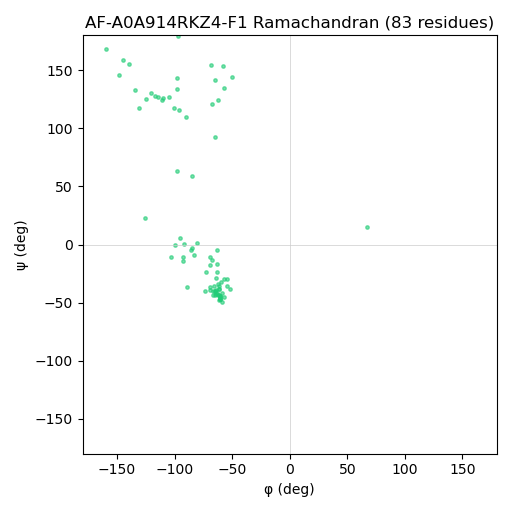13 1.00 80.88 77 CYS A N 1
ATOM 597 C CA . CYS A 1 77 ? 6.084 -17.959 -8.302 1.00 80.88 77 CYS A CA 1
ATOM 598 C C . CYS A 1 77 ? 7.469 -17.541 -8.810 1.00 80.88 77 CYS A C 1
ATOM 600 O O . CYS A 1 77 ? 7.767 -16.353 -8.907 1.00 80.88 77 CYS A O 1
ATOM 602 N N . PHE A 1 78 ? 8.302 -18.518 -9.179 1.00 56.97 78 PHE A N 1
ATOM 603 C CA . PHE A 1 78 ? 9.691 -18.318 -9.628 1.00 56.97 78 PHE A CA 1
ATOM 604 C C . PHE A 1 78 ? 9.850 -17.501 -10.929 1.00 56.97 78 PHE A C 1
ATOM 606 O O . PHE A 1 78 ? 10.970 -17.170 -11.305 1.00 56.97 78 PHE A O 1
ATOM 613 N N . CYS A 1 79 ? 8.760 -17.119 -11.600 1.00 57.72 79 CYS A N 1
ATOM 614 C CA . CYS A 1 79 ? 8.795 -16.329 -12.836 1.00 57.72 79 CYS A CA 1
ATOM 615 C C . CYS A 1 79 ? 9.266 -14.871 -12.656 1.00 57.72 79 CYS A C 1
ATOM 617 O O . CYS A 1 79 ? 9.530 -14.213 -13.654 1.00 57.72 79 CYS A O 1
ATOM 619 N N . PHE A 1 80 ? 9.393 -14.365 -11.424 1.00 51.94 80 PHE A N 1
ATOM 620 C CA . PHE A 1 80 ? 9.795 -12.974 -11.152 1.00 51.94 80 PHE A CA 1
ATOM 621 C C . PHE A 1 80 ? 11.277 -12.797 -10.770 1.00 51.94 80 PHE A C 1
ATOM 623 O O . PHE A 1 80 ? 11.712 -11.673 -10.553 1.00 51.94 80 PHE A O 1
ATOM 630 N N . LEU A 1 81 ? 12.071 -13.875 -10.707 1.00 51.94 81 LEU A N 1
ATOM 631 C CA . LEU A 1 81 ? 13.498 -13.811 -10.343 1.00 51.94 81 LEU A CA 1
ATOM 632 C C . LEU A 1 81 ? 14.449 -13.662 -11.547 1.00 51.94 81 LEU A C 1
ATOM 634 O O . LEU A 1 81 ? 15.661 -13.654 -11.353 1.00 51.94 81 LEU A O 1
ATOM 638 N N . HIS A 1 82 ? 13.941 -13.597 -12.784 1.00 43.34 82 HIS A N 1
ATOM 639 C CA . HIS A 1 82 ? 14.752 -13.526 -14.020 1.00 43.34 82 HIS A CA 1
ATOM 640 C C . HIS A 1 82 ? 14.391 -12.337 -14.924 1.00 43.34 82 HIS A C 1
ATOM 642 O O . HIS A 1 82 ? 14.647 -12.365 -16.125 1.00 43.34 82 HIS A O 1
ATOM 648 N N . ALA A 1 83 ? 13.791 -11.287 -14.367 1.00 45.41 83 ALA A N 1
ATOM 649 C CA . ALA A 1 83 ? 13.565 -10.044 -15.095 1.00 45.41 83 ALA A CA 1
ATOM 650 C C . ALA A 1 83 ? 14.662 -9.018 -14.765 1.00 45.41 83 ALA A C 1
ATOM 652 O O . ALA A 1 83 ? 14.374 -7.968 -14.206 1.00 45.41 83 ALA A O 1
ATOM 653 N N . GLU A 1 84 ? 15.911 -9.322 -15.117 1.00 37.44 84 GLU A N 1
ATOM 654 C CA . GLU A 1 84 ? 16.939 -8.299 -15.347 1.00 37.44 84 GLU A CA 1
ATOM 655 C C . GLU A 1 84 ? 17.689 -8.639 -16.651 1.00 37.44 84 GLU A C 1
ATOM 657 O O . GLU A 1 84 ? 18.020 -9.812 -16.854 1.00 37.44 84 GLU A O 1
ATOM 662 N N . PRO A 1 85 ? 17.902 -7.669 -17.561 1.00 49.12 85 PRO A N 1
ATOM 663 C CA . PRO A 1 85 ? 18.905 -7.770 -18.620 1.00 49.12 85 PRO A CA 1
ATOM 664 C C . PRO A 1 85 ? 20.338 -7.617 -18.090 1.00 49.12 85 PRO A C 1
ATOM 666 O O . PRO A 1 85 ? 20.534 -6.886 -17.093 1.00 49.12 85 PRO A O 1
#